Protein AF-A0A1Q3WI66-F1 (afdb_monomer)

Foldseek 3Di:
DVVVVCCVPPVDFADEAADPQEADDPQEEEGGQEYAEHNEYHDHLEYYYANEYHYYCEYAAYNEYAEYNEYEYAQEYEHECEYHYACEYEAANEYEYYNEYEAHNEYEYHNEYDDYHHYHQFYWYDVPTDTPDGHDD

Solvent-accessible surface area (backbone atoms only — not comparable to full-atom values): 6240 Å² total; per-residue (Å²): 105,74,67,56,55,42,28,77,73,67,71,57,79,53,71,58,48,69,35,92,64,30,49,70,33,92,58,34,50,72,39,48,38,22,36,38,27,48,58,15,39,41,30,47,49,21,38,37,30,41,43,21,36,36,32,36,42,22,37,40,27,38,49,20,36,38,27,37,57,16,36,41,29,43,48,18,39,37,32,27,52,19,41,38,26,38,46,22,37,38,26,43,43,19,36,37,51,54,64,31,45,35,27,38,52,15,35,39,33,58,60,12,33,37,85,63,67,40,66,54,30,27,33,30,39,39,82,69,39,39,82,75,45,78,51,83,135

Sequence (137 aa):
MLSEMLIDRFGLDFASLVHPTAYFSPMATLSGGVFIGANSVIAPGVELAEHVFINRGVTIGHDTRIGAYSRVQPGCNLGGLSRIGEGVTIGMAATLLERLQIGNRSVIGAGSVVLHDVPEAVLVAGIPAVIKKQLAD

pLDDT: mean 97.32, std 4.31, range [62.22, 98.88]

Nearest PDB structures (foldseek):
  7txp-assembly1_A  TM=9.347E-01  e=1.455E-09  Acinetobacter baumannii
  4m99-assembly1_B  TM=9.497E-01  e=4.119E-09  Neisseria gonorrhoeae FA 1090
  4m98-assembly1_A  TM=7.918E-01  e=3.692E-09  Neisseria gonorrhoeae FA 1090
  4ea7-assembly1_A  TM=5.828E-01  e=1.816E-10  Caulobacter vibrioides
  4eaa-assembly1_A  TM=5.366E-01  e=5.431E-10  Caulobacter vibrioides

Mean predicted aligned error: 2.69 Å

Structure (mmCIF, N/CA/C/O backbone):
data_AF-A0A1Q3WI66-F1
#
_entry.id   AF-A0A1Q3WI66-F1
#
loop_
_atom_site.group_PDB
_atom_site.id
_atom_site.type_symbol
_atom_site.label_atom_id
_atom_site.label_alt_id
_atom_site.label_comp_id
_atom_site.label_asym_id
_atom_site.label_entity_id
_atom_site.label_seq_id
_atom_site.pdbx_PDB_ins_code
_atom_site.Cartn_x
_atom_site.Cartn_y
_atom_site.Cartn_z
_atom_site.occupancy
_atom_site.B_iso_or_equiv
_atom_site.auth_seq_id
_atom_site.auth_comp_id
_atom_site.auth_asym_id
_atom_site.auth_atom_id
_atom_site.pdbx_PDB_model_num
ATOM 1 N N . MET A 1 1 ? -15.737 -8.414 -13.204 1.00 77.25 1 MET A N 1
ATOM 2 C CA . MET A 1 1 ? -15.488 -6.948 -13.122 1.00 77.25 1 MET A CA 1
ATOM 3 C C . MET A 1 1 ? -15.310 -6.345 -14.516 1.00 77.25 1 MET A C 1
ATOM 5 O O . MET A 1 1 ? -15.133 -7.098 -15.463 1.00 77.25 1 MET A O 1
ATOM 9 N N . LEU A 1 2 ? -15.382 -5.011 -14.686 1.00 86.81 2 LEU A N 1
ATOM 10 C CA . LEU A 1 2 ? -15.207 -4.372 -16.009 1.00 86.81 2 LEU A CA 1
ATOM 11 C C . LEU A 1 2 ? -13.853 -4.732 -16.650 1.00 86.81 2 LEU A C 1
ATOM 13 O O . LEU A 1 2 ? -13.805 -4.952 -17.852 1.00 86.81 2 LEU A O 1
ATOM 17 N N . SER A 1 3 ? -12.782 -4.818 -15.857 1.00 86.75 3 SER A N 1
ATOM 18 C CA . SER A 1 3 ? -11.448 -5.258 -16.293 1.00 86.75 3 SER A CA 1
ATOM 19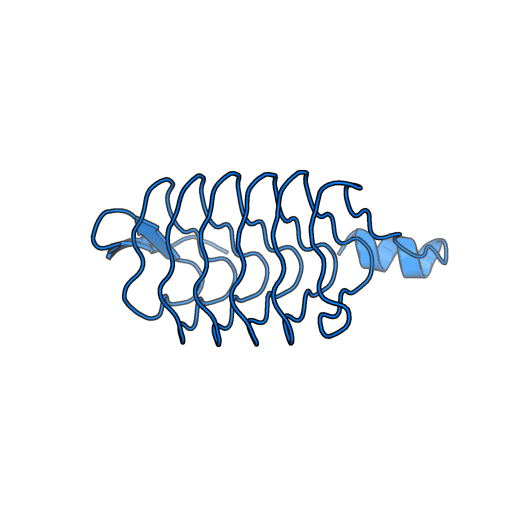 C C . SER A 1 3 ? -11.490 -6.633 -16.966 1.00 86.75 3 SER A C 1
ATOM 21 O O . SER A 1 3 ? -11.126 -6.739 -18.130 1.00 86.75 3 SER A O 1
ATOM 23 N N . GLU A 1 4 ? -12.022 -7.650 -16.287 1.00 87.56 4 GLU A N 1
ATOM 24 C CA . GLU A 1 4 ? -12.195 -9.008 -16.833 1.00 87.56 4 GLU A CA 1
ATOM 25 C C . GLU A 1 4 ? -13.030 -9.005 -18.118 1.00 87.56 4 GLU A C 1
ATOM 27 O O . GLU A 1 4 ? -12.622 -9.572 -19.123 1.00 87.56 4 GLU A O 1
ATOM 32 N N . MET A 1 5 ? -14.157 -8.279 -18.134 1.00 90.81 5 MET A N 1
ATOM 33 C CA . MET A 1 5 ? -14.994 -8.170 -19.336 1.00 90.81 5 MET A CA 1
ATOM 34 C C . MET A 1 5 ? -14.237 -7.569 -20.526 1.00 90.81 5 MET A C 1
ATOM 36 O O . MET A 1 5 ? -14.509 -7.922 -21.672 1.00 90.81 5 MET A O 1
ATOM 40 N N . LEU A 1 6 ? -13.326 -6.626 -20.274 1.00 91.44 6 LEU A N 1
ATOM 41 C CA . LEU A 1 6 ? -12.501 -6.016 -21.311 1.00 91.44 6 LEU A CA 1
ATOM 42 C C . LEU A 1 6 ? -11.417 -6.981 -21.811 1.00 91.44 6 LEU A C 1
ATOM 44 O O . LEU A 1 6 ? -11.187 -7.034 -23.018 1.00 91.44 6 LEU A O 1
ATOM 48 N N . ILE A 1 7 ? -10.802 -7.763 -20.920 1.00 91.25 7 ILE A N 1
ATOM 49 C CA . ILE A 1 7 ? -9.846 -8.824 -21.276 1.00 91.25 7 ILE A CA 1
ATOM 50 C C . ILE A 1 7 ? -10.551 -9.880 -22.132 1.00 91.25 7 ILE A C 1
ATOM 52 O O . ILE A 1 7 ? -10.130 -10.135 -23.255 1.00 91.25 7 ILE A O 1
ATOM 56 N N . ASP A 1 8 ? -11.672 -10.425 -21.663 1.00 93.19 8 ASP A N 1
ATOM 57 C CA . ASP A 1 8 ? -12.390 -11.505 -22.347 1.00 93.19 8 ASP A CA 1
ATOM 58 C C . ASP A 1 8 ? -12.916 -11.075 -23.719 1.00 93.19 8 ASP A C 1
ATOM 60 O O . ASP A 1 8 ? -12.893 -11.838 -24.685 1.00 93.19 8 ASP A O 1
ATOM 64 N N . ARG A 1 9 ? -13.411 -9.835 -23.820 1.00 95.81 9 ARG A N 1
ATOM 65 C CA . ARG A 1 9 ? -14.047 -9.344 -25.045 1.00 95.81 9 ARG A CA 1
ATOM 66 C C . ARG A 1 9 ? -13.060 -8.808 -26.072 1.00 95.81 9 ARG A C 1
ATOM 68 O O . ARG A 1 9 ? -13.339 -8.891 -27.267 1.00 95.81 9 ARG A O 1
ATOM 75 N N . PHE A 1 10 ? -11.967 -8.198 -25.624 1.00 95.62 10 PHE A N 1
ATOM 76 C CA . PHE A 1 10 ? -11.057 -7.455 -26.496 1.00 95.62 10 PHE A CA 1
ATOM 77 C C . PHE A 1 10 ? -9.604 -7.945 -26.431 1.00 95.62 10 PHE A C 1
ATOM 79 O O . PHE A 1 10 ? -8.780 -7.428 -27.180 1.00 95.62 10 PHE A O 1
ATOM 86 N N . GLY A 1 11 ? -9.280 -8.923 -25.580 1.00 92.31 11 GLY A N 1
ATOM 87 C CA . GLY A 1 11 ? -7.922 -9.449 -25.415 1.00 92.31 11 GLY A CA 1
ATOM 88 C C . GLY A 1 11 ? -6.934 -8.398 -24.910 1.00 92.31 11 GLY A C 1
ATOM 89 O O . GLY A 1 11 ? -5.793 -8.375 -25.359 1.00 92.31 11 GLY A O 1
ATOM 90 N N . LEU A 1 12 ? -7.392 -7.465 -24.067 1.00 90.75 12 LEU A N 1
ATOM 91 C CA . LEU A 1 12 ? -6.552 -6.372 -23.577 1.00 90.75 12 LEU A CA 1
ATOM 92 C C . LEU A 1 12 ? -5.619 -6.834 -22.461 1.00 90.75 12 LEU A C 1
ATOM 94 O O . LEU A 1 12 ? -6.052 -7.515 -21.540 1.00 90.75 12 LEU A O 1
ATOM 98 N N . ASP A 1 13 ? -4.393 -6.318 -22.483 1.00 90.38 13 ASP A N 1
ATOM 99 C CA . ASP A 1 13 ? -3.472 -6.354 -21.350 1.00 90.38 13 ASP A CA 1
ATOM 100 C C . ASP A 1 13 ? -3.381 -4.964 -20.711 1.00 90.38 13 ASP A C 1
ATOM 102 O O . ASP A 1 13 ? -3.176 -3.951 -21.389 1.00 90.38 13 ASP A O 1
ATOM 106 N N . PHE A 1 14 ? -3.510 -4.892 -19.386 1.00 94.38 14 PHE A N 1
ATOM 1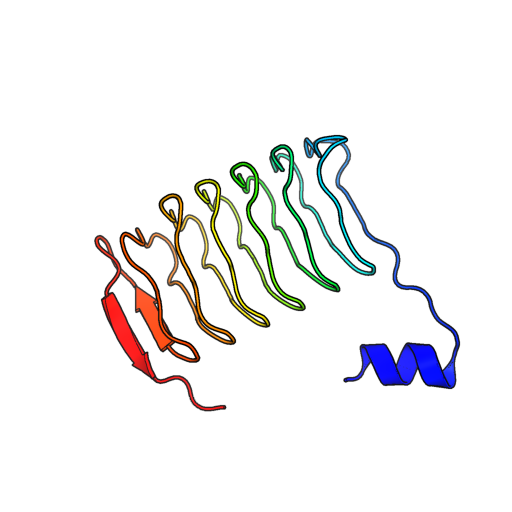07 C CA . PHE A 1 14 ? -3.383 -3.629 -18.663 1.00 94.38 14 PHE A CA 1
ATOM 108 C C . PHE A 1 14 ? -1.922 -3.339 -18.321 1.00 94.38 14 PHE A C 1
ATOM 110 O O . PHE A 1 14 ? -1.331 -3.972 -17.444 1.00 94.38 14 PHE A O 1
ATOM 117 N N . ALA A 1 15 ? -1.352 -2.330 -18.978 1.00 96.31 15 ALA A N 1
ATOM 118 C CA . ALA A 1 15 ? -0.014 -1.849 -18.664 1.00 96.31 15 ALA A CA 1
ATOM 119 C C . ALA A 1 15 ? 0.057 -1.266 -17.244 1.00 96.31 15 ALA A C 1
ATOM 121 O O . ALA A 1 15 ? -0.859 -0.578 -16.787 1.00 96.31 15 ALA A O 1
ATOM 122 N N . SER A 1 16 ? 1.185 -1.500 -16.581 1.00 97.69 16 SER A N 1
ATOM 123 C CA . SER A 1 16 ? 1.501 -0.885 -15.295 1.00 97.69 16 SER A CA 1
ATOM 124 C C . SER A 1 16 ? 2.379 0.344 -15.497 1.00 97.69 16 SER A C 1
ATOM 126 O O . SER A 1 16 ? 3.279 0.358 -16.337 1.00 97.69 16 SER A O 1
ATOM 128 N N . LEU A 1 17 ? 2.098 1.397 -14.735 1.00 98.31 17 LEU A N 1
ATOM 129 C CA . LEU A 1 17 ? 2.729 2.704 -14.872 1.00 98.31 17 LEU A CA 1
ATOM 130 C C . LEU A 1 17 ? 3.512 3.026 -13.605 1.00 98.31 17 LEU A C 1
ATOM 132 O O . LEU A 1 17 ? 2.931 3.197 -12.535 1.00 98.31 17 LEU A O 1
ATOM 136 N N . VAL A 1 18 ? 4.829 3.152 -13.737 1.00 98.56 18 VAL A N 1
ATOM 137 C CA . VAL A 1 18 ? 5.728 3.513 -12.639 1.00 98.56 18 VAL A CA 1
ATOM 138 C C . VAL A 1 18 ? 6.361 4.855 -12.959 1.00 98.56 18 VAL A C 1
ATOM 140 O O . VAL A 1 18 ? 7.010 5.017 -13.991 1.00 98.56 18 VAL A O 1
ATOM 143 N N . HIS A 1 19 ? 6.150 5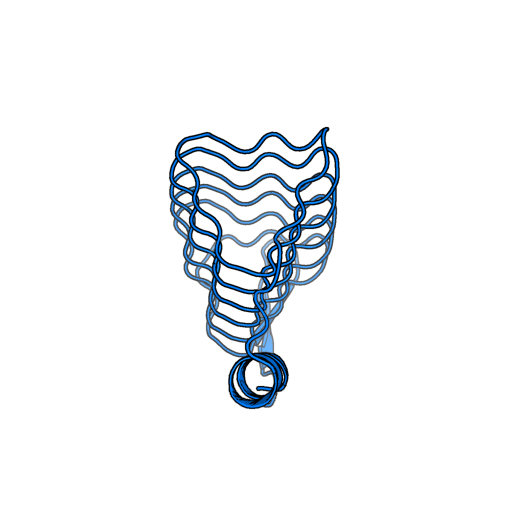.841 -12.090 1.00 98.81 19 HIS A N 1
ATOM 144 C CA . HIS A 1 19 ? 6.756 7.152 -12.272 1.00 98.81 19 HIS A CA 1
ATOM 145 C C . HIS A 1 19 ? 8.295 7.049 -12.222 1.00 98.81 19 HIS A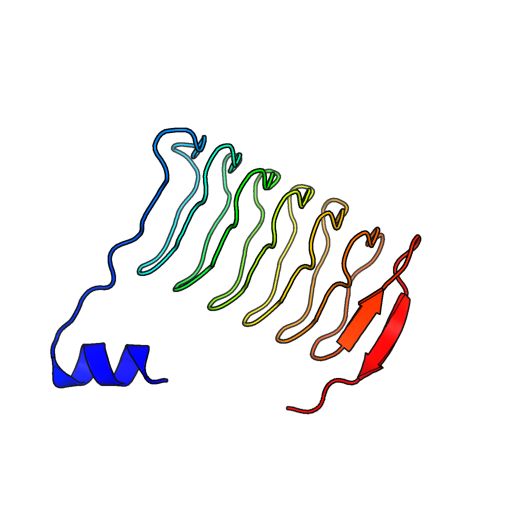 C 1
ATOM 147 O O . HIS A 1 19 ? 8.808 6.375 -11.331 1.00 98.81 19 HIS A O 1
ATOM 153 N N . PRO A 1 20 ? 9.056 7.769 -13.074 1.00 98.44 20 PRO A N 1
ATOM 154 C CA . PRO A 1 20 ? 10.522 7.659 -13.121 1.00 98.44 20 PRO A CA 1
ATOM 155 C C . PRO A 1 20 ? 11.258 7.990 -11.815 1.00 98.44 20 PRO A C 1
ATOM 157 O O . PRO A 1 20 ? 12.401 7.591 -11.631 1.00 98.44 20 PRO A O 1
ATOM 160 N N . THR A 1 21 ? 10.622 8.745 -10.917 1.00 98.75 21 THR A N 1
ATOM 161 C CA . THR A 1 21 ? 11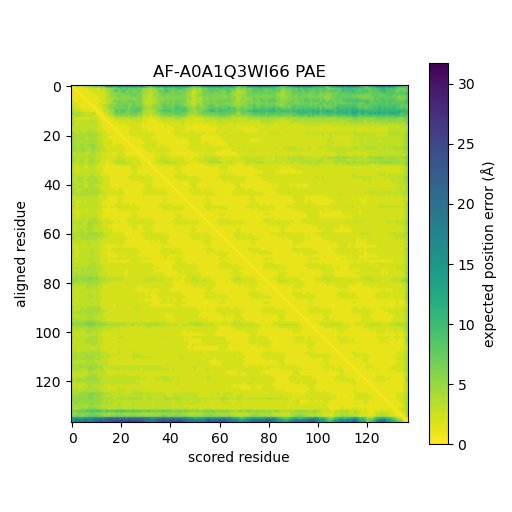.189 9.086 -9.599 1.00 98.75 21 THR A CA 1
ATOM 162 C C . THR A 1 21 ? 10.775 8.127 -8.484 1.00 98.75 21 THR A C 1
ATOM 164 O O . THR A 1 21 ? 11.207 8.302 -7.347 1.00 98.75 21 THR A O 1
ATOM 167 N N . ALA A 1 22 ? 9.903 7.156 -8.762 1.00 98.69 22 ALA A N 1
ATOM 168 C CA . ALA A 1 22 ? 9.590 6.114 -7.799 1.00 98.69 22 ALA A CA 1
ATOM 169 C C . ALA A 1 22 ? 10.762 5.130 -7.726 1.00 98.69 22 ALA A C 1
ATOM 171 O O . ALA A 1 22 ? 11.270 4.676 -8.751 1.00 98.69 22 ALA A O 1
ATOM 172 N N . TYR A 1 23 ? 11.170 4.770 -6.514 1.00 98.69 23 TYR A N 1
ATOM 173 C CA . TYR A 1 23 ? 12.057 3.634 -6.324 1.00 98.69 23 TYR A CA 1
ATOM 174 C C . TYR A 1 23 ? 11.214 2.362 -6.265 1.00 98.69 23 TYR A C 1
ATOM 176 O O . TYR A 1 23 ? 10.405 2.186 -5.352 1.00 98.69 23 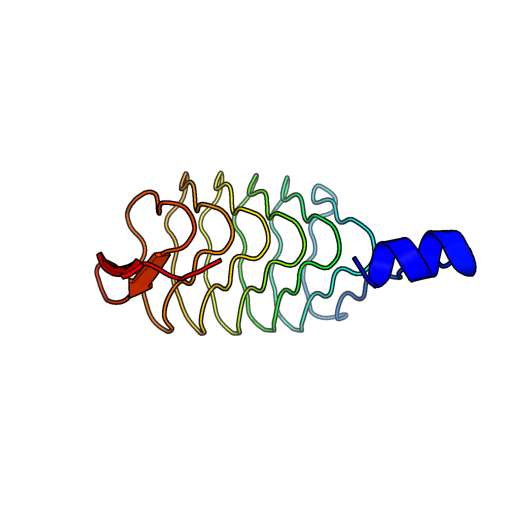TYR A O 1
ATOM 184 N N . PHE A 1 24 ? 11.423 1.470 -7.228 1.00 98.44 24 PHE A N 1
ATOM 185 C CA . PHE A 1 24 ? 10.827 0.141 -7.249 1.00 98.44 24 PHE A CA 1
ATOM 186 C C . PHE A 1 24 ? 11.937 -0.899 -7.122 1.00 98.44 24 PHE A C 1
ATOM 188 O O . PHE A 1 24 ? 12.813 -0.983 -7.985 1.00 98.44 24 PHE A O 1
ATOM 195 N N . SER A 1 25 ? 11.939 -1.657 -6.024 1.00 98.56 25 SER A N 1
ATOM 196 C CA . SER A 1 25 ? 12.949 -2.690 -5.810 1.00 98.56 25 SER A CA 1
ATOM 197 C C . SER A 1 25 ? 12.906 -3.755 -6.920 1.00 98.56 25 SER A C 1
ATOM 199 O O . SER A 1 25 ? 11.822 -4.235 -7.242 1.00 98.56 25 SER A O 1
ATOM 201 N N . PRO A 1 26 ? 14.060 -4.230 -7.431 1.00 98.19 26 PRO A N 1
ATOM 202 C CA . PRO A 1 26 ? 14.111 -5.366 -8.360 1.00 98.19 26 PRO A CA 1
ATOM 203 C C . PRO A 1 26 ? 13.565 -6.683 -7.787 1.00 98.19 26 PRO A C 1
ATOM 205 O O . PRO A 1 26 ? 13.331 -7.625 -8.536 1.00 98.19 26 PRO A O 1
ATOM 208 N N . MET A 1 27 ? 13.405 -6.768 -6.462 1.00 98.56 27 MET A N 1
ATOM 209 C CA . MET A 1 27 ? 12.828 -7.924 -5.767 1.00 98.56 27 MET A CA 1
ATOM 210 C C . MET A 1 27 ? 11.327 -7.763 -5.493 1.00 98.56 27 MET A C 1
ATOM 212 O O . MET A 1 27 ? 10.727 -8.652 -4.896 1.00 98.56 27 MET A O 1
ATOM 216 N N . ALA A 1 28 ? 10.734 -6.620 -5.843 1.00 98.56 28 ALA A N 1
ATOM 217 C CA . ALA A 1 28 ? 9.296 -6.421 -5.767 1.00 98.56 28 ALA A CA 1
ATOM 218 C C . ALA A 1 28 ? 8.629 -6.904 -7.061 1.00 98.56 28 ALA A C 1
ATOM 220 O O . ALA A 1 28 ? 9.231 -6.905 -8.135 1.00 98.56 28 ALA A O 1
ATOM 221 N N . THR A 1 29 ? 7.364 -7.299 -6.960 1.00 98.62 29 THR A N 1
ATOM 222 C CA . THR A 1 29 ? 6.557 -7.755 -8.094 1.00 98.62 29 THR A CA 1
ATOM 223 C C . THR A 1 29 ? 5.286 -6.925 -8.207 1.00 98.62 29 THR A C 1
ATOM 225 O O . THR A 1 29 ? 4.752 -6.425 -7.214 1.00 98.62 29 THR A O 1
ATOM 228 N N . LEU A 1 30 ? 4.810 -6.750 -9.437 1.00 97.75 30 LEU A N 1
ATOM 229 C CA . LEU A 1 30 ? 3.555 -6.070 -9.721 1.00 97.75 30 LEU A CA 1
ATOM 230 C C . LEU A 1 30 ? 2.794 -6.817 -10.812 1.00 97.75 30 LEU A C 1
ATOM 232 O O . LEU A 1 30 ? 3.395 -7.359 -11.740 1.00 97.75 30 LEU A O 1
ATOM 236 N N . SER A 1 31 ? 1.474 -6.839 -10.677 1.00 97.12 31 SER A N 1
ATOM 237 C CA . SER A 1 31 ? 0.553 -7.380 -11.678 1.00 97.12 31 SER A CA 1
ATOM 238 C C . SER A 1 31 ? 0.151 -6.299 -12.692 1.00 97.12 31 SER A C 1
ATOM 240 O O . SER A 1 31 ? 0.638 -5.165 -12.636 1.00 97.12 31 SER A O 1
ATOM 242 N N . GLY A 1 32 ? -0.736 -6.638 -13.632 1.00 96.00 32 GLY A N 1
ATOM 243 C CA . GLY A 1 32 ? -1.250 -5.699 -14.632 1.00 96.00 32 GLY A CA 1
ATOM 244 C C . GLY A 1 32 ? -2.051 -4.537 -14.032 1.00 96.00 32 GLY A C 1
ATOM 245 O O . GLY A 1 32 ? -2.710 -4.663 -12.997 1.00 96.00 32 GLY A O 1
ATOM 246 N N . GLY A 1 33 ? -1.990 -3.381 -14.691 1.00 96.94 33 GLY A N 1
ATOM 247 C CA . GLY A 1 33 ? -2.778 -2.197 -14.345 1.00 96.94 33 GLY A CA 1
ATOM 248 C C . GLY A 1 33 ? -2.376 -1.487 -13.050 1.00 96.94 33 GLY A C 1
ATOM 249 O O . GLY A 1 33 ? -3.141 -0.653 -12.564 1.00 96.94 33 GLY A O 1
ATOM 250 N N . VAL A 1 34 ? -1.208 -1.797 -12.482 1.00 98.62 34 VAL A N 1
ATOM 251 C CA . VAL A 1 34 ? -0.693 -1.142 -11.272 1.00 98.62 34 VAL A CA 1
ATOM 252 C C . VAL A 1 34 ? -0.198 0.263 -11.603 1.00 98.62 34 VAL A C 1
ATOM 254 O O . VAL A 1 34 ? 0.501 0.476 -12.593 1.00 98.62 34 VAL A O 1
ATOM 257 N N . PHE A 1 35 ? -0.513 1.230 -10.744 1.00 98.75 35 PHE A N 1
ATOM 258 C CA . PHE A 1 35 ? 0.012 2.591 -10.833 1.00 98.75 35 PHE A CA 1
ATOM 259 C C . PHE A 1 35 ? 0.895 2.905 -9.625 1.00 98.75 35 PHE A C 1
ATOM 261 O O . PHE A 1 35 ? 0.473 2.712 -8.486 1.00 98.75 35 PHE A O 1
ATOM 268 N N . ILE A 1 36 ? 2.092 3.442 -9.867 1.00 98.81 36 ILE A N 1
ATOM 269 C CA . ILE A 1 36 ? 3.029 3.891 -8.834 1.00 98.81 36 ILE A CA 1
ATOM 270 C C . ILE A 1 36 ? 3.403 5.352 -9.086 1.00 98.81 36 ILE A C 1
ATOM 272 O O . ILE A 1 36 ? 4.074 5.694 -10.061 1.00 98.81 36 ILE A O 1
ATOM 276 N N . GLY A 1 37 ? 2.952 6.221 -8.182 1.00 98.75 37 GLY A N 1
ATOM 277 C CA . GLY A 1 37 ? 3.160 7.661 -8.240 1.00 98.75 37 GLY A CA 1
ATOM 278 C C . GLY A 1 37 ? 4.585 8.107 -7.908 1.00 98.75 37 GLY A C 1
ATOM 279 O O . GLY A 1 37 ? 5.416 7.353 -7.409 1.00 98.75 37 GLY A O 1
ATOM 280 N N . ALA A 1 38 ? 4.853 9.385 -8.176 1.00 98.75 38 ALA A N 1
ATOM 281 C CA . ALA A 1 38 ? 6.160 10.002 -7.973 1.00 98.75 38 ALA A CA 1
ATOM 282 C C . ALA A 1 38 ? 6.667 9.894 -6.528 1.00 98.75 38 ALA A C 1
ATOM 284 O O . ALA A 1 38 ? 5.902 10.070 -5.579 1.00 98.75 38 ALA A O 1
ATOM 285 N N . ASN A 1 39 ? 7.980 9.705 -6.378 1.00 98.75 39 ASN A N 1
ATOM 286 C CA . ASN A 1 39 ? 8.702 9.712 -5.099 1.00 98.75 39 ASN A CA 1
ATOM 287 C C . ASN A 1 39 ? 8.233 8.643 -4.099 1.00 98.75 39 ASN A C 1
ATOM 289 O O . ASN A 1 39 ? 8.457 8.782 -2.899 1.00 98.75 39 ASN A O 1
ATOM 293 N N . SER A 1 40 ? 7.555 7.603 -4.579 1.00 98.81 40 SER A N 1
ATOM 294 C CA . SER A 1 40 ? 7.188 6.454 -3.758 1.00 98.81 40 SER A CA 1
ATOM 295 C C . SER A 1 40 ? 8.349 5.464 -3.670 1.00 98.81 40 SER A C 1
ATOM 297 O O . SER A 1 40 ? 9.165 5.374 -4.588 1.00 98.81 40 SER A O 1
ATOM 299 N N . VAL A 1 41 ? 8.431 4.729 -2.565 1.00 98.88 41 VAL A N 1
ATOM 300 C CA . VAL A 1 41 ? 9.470 3.725 -2.306 1.00 98.88 41 VAL A CA 1
ATOM 301 C C . VAL A 1 41 ? 8.800 2.385 -2.059 1.00 98.88 41 VAL A C 1
ATOM 303 O O . VAL A 1 41 ? 8.068 2.219 -1.082 1.00 98.88 41 VAL A O 1
ATOM 306 N N . ILE A 1 42 ? 9.071 1.432 -2.943 1.00 98.81 42 ILE A N 1
ATOM 307 C CA . ILE A 1 42 ? 8.583 0.059 -2.859 1.00 98.81 42 ILE A CA 1
ATOM 308 C C . ILE A 1 42 ? 9.762 -0.840 -2.492 1.00 98.81 42 ILE A C 1
ATOM 310 O O . ILE A 1 42 ? 10.686 -1.027 -3.290 1.00 98.81 42 ILE A O 1
ATOM 314 N N . ALA A 1 43 ? 9.758 -1.340 -1.257 1.00 98.75 43 ALA A N 1
ATOM 315 C CA . ALA A 1 43 ? 10.845 -2.141 -0.709 1.00 98.75 43 ALA A CA 1
ATOM 316 C C . ALA A 1 43 ? 10.925 -3.558 -1.328 1.00 98.75 43 ALA A C 1
ATOM 318 O O . ALA A 1 43 ? 9.988 -4.003 -1.995 1.00 98.75 43 ALA A O 1
ATOM 319 N N . PRO A 1 44 ? 12.042 -4.285 -1.120 1.00 98.81 44 PRO A N 1
ATOM 320 C CA . PRO A 1 44 ? 12.198 -5.669 -1.572 1.00 98.81 44 PRO A CA 1
ATOM 321 C C . PRO A 1 44 ? 11.083 -6.605 -1.090 1.00 98.81 44 PRO A C 1
ATOM 323 O O . PRO A 1 44 ? 10.587 -6.459 0.026 1.00 98.81 44 PRO A O 1
ATOM 326 N N . GLY A 1 45 ? 10.705 -7.579 -1.920 1.00 98.56 45 GLY A N 1
ATOM 327 C CA . GLY A 1 45 ? 9.712 -8.599 -1.567 1.00 98.56 45 GLY A CA 1
ATOM 328 C C . GLY A 1 45 ? 8.261 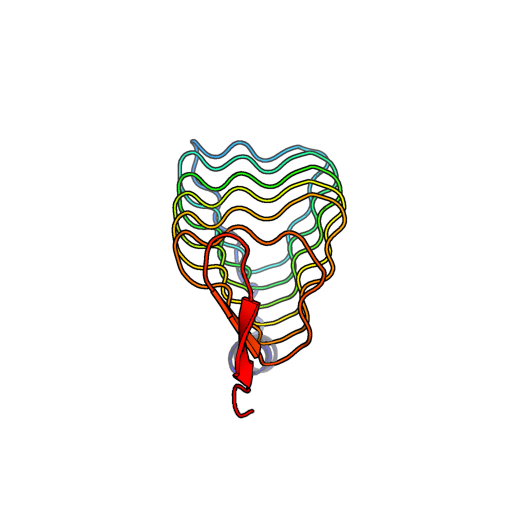-8.108 -1.551 1.00 98.56 45 GLY A C 1
ATOM 329 O O . GLY A 1 45 ? 7.365 -8.895 -1.268 1.00 98.56 45 GLY A O 1
ATOM 330 N N . VAL A 1 46 ? 8.001 -6.829 -1.854 1.00 98.88 46 VAL A N 1
ATOM 331 C CA . VAL A 1 46 ? 6.627 -6.325 -1.970 1.00 98.88 46 VAL A CA 1
ATOM 332 C C . VAL A 1 46 ? 5.925 -6.968 -3.167 1.00 98.88 46 VAL A C 1
ATOM 334 O O . VAL A 1 46 ? 6.476 -7.021 -4.266 1.00 98.88 46 VAL A O 1
ATOM 337 N N . GLU A 1 47 ? 4.688 -7.412 -2.961 1.00 98.88 47 GLU A N 1
ATOM 338 C CA . GLU A 1 47 ? 3.830 -7.990 -3.999 1.00 98.88 47 GLU A CA 1
ATOM 339 C C . GLU A 1 47 ? 2.598 -7.093 -4.196 1.00 98.88 47 GLU A C 1
ATOM 341 O O . GLU A 1 47 ? 1.801 -6.902 -3.271 1.00 98.88 47 GLU A O 1
ATOM 346 N N . LEU A 1 48 ? 2.439 -6.531 -5.398 1.00 98.81 48 LEU A N 1
ATOM 347 C CA . LEU A 1 48 ? 1.287 -5.705 -5.772 1.00 98.81 48 LEU A CA 1
ATOM 348 C C . LEU A 1 48 ? 0.371 -6.478 -6.729 1.00 98.81 48 LEU A C 1
ATOM 350 O O . LEU A 1 48 ? 0.765 -6.827 -7.847 1.00 98.81 48 LEU A O 1
ATOM 354 N N . ALA A 1 49 ? -0.862 -6.727 -6.295 1.00 98.62 49 ALA A N 1
ATOM 355 C CA . ALA A 1 49 ? -1.888 -7.342 -7.126 1.00 98.62 49 ALA A CA 1
ATOM 356 C C . ALA A 1 49 ? -2.395 -6.385 -8.220 1.00 98.62 49 ALA A C 1
ATOM 358 O O . ALA A 1 49 ? -1.974 -5.231 -8.328 1.00 98.62 49 ALA A O 1
ATOM 359 N N . GLU A 1 50 ? -3.292 -6.885 -9.065 1.00 97.25 50 GLU A N 1
ATOM 360 C CA . GLU A 1 50 ? -3.840 -6.136 -10.193 1.00 97.25 50 GLU A CA 1
ATOM 361 C C . GLU A 1 50 ? -4.527 -4.839 -9.754 1.00 97.25 50 GLU A C 1
ATOM 363 O O . GLU A 1 50 ? -5.176 -4.756 -8.707 1.00 97.25 50 GLU A O 1
ATOM 368 N N . HIS A 1 51 ? -4.366 -3.799 -10.570 1.00 97.56 51 HIS A N 1
ATOM 369 C CA . HIS A 1 51 ? -5.048 -2.518 -10.378 1.00 97.56 51 HIS A CA 1
ATOM 370 C C . HIS A 1 51 ? -4.810 -1.834 -9.019 1.00 97.56 51 HIS A C 1
ATOM 372 O O . HIS A 1 51 ? -5.573 -0.947 -8.624 1.00 97.56 51 HIS A O 1
ATOM 378 N N . VAL A 1 52 ? -3.733 -2.194 -8.314 1.00 98.81 52 VAL A N 1
ATOM 379 C CA . VAL A 1 52 ? -3.296 -1.467 -7.122 1.00 98.81 52 VAL A CA 1
ATOM 380 C C . VAL A 1 52 ? -2.854 -0.058 -7.510 1.00 98.81 52 VAL A C 1
ATOM 382 O O . VAL A 1 52 ? -2.075 0.150 -8.443 1.00 98.81 52 VAL A O 1
ATOM 385 N N . PHE A 1 53 ? -3.339 0.928 -6.759 1.00 98.81 53 PHE A N 1
ATOM 386 C CA . PHE A 1 53 ? -3.023 2.334 -6.968 1.00 98.81 53 PHE A CA 1
ATOM 387 C C . PHE A 1 53 ? -2.177 2.870 -5.814 1.00 98.81 53 PHE A C 1
ATOM 389 O O . PHE A 1 53 ? -2.693 3.182 -4.738 1.00 98.81 53 PHE A O 1
ATOM 396 N N . ILE A 1 54 ? -0.878 3.028 -6.050 1.00 98.81 54 ILE A N 1
ATOM 397 C CA . ILE A 1 54 ? 0.058 3.651 -5.118 1.00 98.81 54 ILE A CA 1
ATOM 398 C C . ILE A 1 54 ? 0.230 5.117 -5.510 1.00 98.81 54 ILE A C 1
ATOM 400 O O . ILE A 1 54 ? 0.787 5.440 -6.558 1.00 98.81 54 ILE A O 1
ATOM 404 N N . ASN A 1 55 ? -0.263 6.033 -4.681 1.00 98.69 55 ASN A N 1
ATOM 405 C CA . ASN A 1 55 ? -0.127 7.462 -4.942 1.00 98.69 55 ASN A CA 1
ATOM 406 C C . ASN A 1 55 ? 1.303 7.953 -4.638 1.00 98.69 55 ASN A C 1
ATOM 408 O O . ASN A 1 55 ? 2.180 7.185 -4.253 1.00 98.69 55 ASN A O 1
ATOM 412 N N . ARG A 1 56 ? 1.548 9.247 -4.848 1.00 98.62 56 ARG A N 1
ATOM 413 C CA . ARG A 1 56 ? 2.858 9.887 -4.664 1.00 98.62 56 ARG A CA 1
ATOM 414 C C . ARG A 1 56 ? 3.331 9.892 -3.207 1.00 98.62 56 ARG A C 1
ATOM 416 O O . ARG A 1 56 ? 2.530 10.104 -2.293 1.00 98.62 56 ARG A O 1
ATOM 423 N N . GLY A 1 57 ? 4.641 9.766 -3.013 1.00 98.69 57 GLY A N 1
ATOM 424 C CA . GLY A 1 57 ? 5.292 9.854 -1.705 1.00 98.69 57 GLY A CA 1
ATOM 425 C C . GLY A 1 57 ? 4.878 8.751 -0.731 1.00 98.69 57 GLY A C 1
ATOM 426 O O . GLY A 1 57 ? 4.893 8.982 0.472 1.00 98.69 57 GLY A O 1
ATOM 427 N N . VAL A 1 58 ? 4.441 7.596 -1.236 1.00 98.88 58 VAL A N 1
ATOM 428 C CA . VAL A 1 58 ? 4.087 6.436 -0.410 1.00 98.88 58 VAL A CA 1
ATOM 429 C C . VAL A 1 58 ? 5.328 5.588 -0.165 1.00 98.88 58 VAL A C 1
ATOM 431 O O . VAL A 1 58 ? 6.065 5.290 -1.103 1.00 98.88 58 VAL A O 1
ATOM 434 N N . THR A 1 59 ? 5.532 5.139 1.068 1.00 98.88 59 THR A N 1
ATOM 435 C CA . THR A 1 59 ? 6.573 4.167 1.419 1.00 98.88 59 THR A CA 1
ATOM 436 C C . THR A 1 59 ? 5.935 2.847 1.837 1.00 98.88 59 THR A C 1
ATOM 438 O O . THR A 1 59 ? 5.022 2.825 2.662 1.00 98.88 59 THR A O 1
ATOM 441 N N . ILE A 1 60 ? 6.400 1.742 1.252 1.00 98.81 60 ILE A N 1
ATOM 442 C CA . ILE A 1 60 ? 5.921 0.387 1.549 1.00 98.81 60 ILE A CA 1
ATOM 443 C C . ILE A 1 60 ? 7.105 -0.455 2.002 1.00 98.81 60 ILE A C 1
ATOM 445 O O . ILE A 1 60 ? 8.059 -0.630 1.245 1.00 98.81 60 ILE A O 1
ATOM 449 N N . GLY A 1 61 ? 7.041 -0.949 3.238 1.00 98.69 61 GLY A N 1
ATOM 450 C CA . GLY A 1 61 ? 8.054 -1.810 3.834 1.00 98.69 61 GLY A CA 1
ATOM 451 C C . GLY A 1 61 ? 8.143 -3.183 3.166 1.00 98.69 61 GLY A C 1
ATOM 452 O O . GLY A 1 61 ? 7.239 -3.607 2.449 1.00 98.69 61 GLY A O 1
ATOM 453 N N . HIS A 1 62 ? 9.267 -3.859 3.401 1.00 98.69 62 HIS A N 1
ATOM 454 C CA . HIS A 1 62 ? 9.624 -5.120 2.749 1.00 98.69 62 HIS A CA 1
ATOM 455 C C . HIS A 1 62 ? 8.591 -6.228 2.990 1.00 98.69 62 HIS A C 1
ATOM 457 O O . HIS A 1 62 ? 7.915 -6.224 4.014 1.00 98.69 62 HIS A O 1
ATOM 463 N N . ASP A 1 63 ? 8.486 -7.182 2.064 1.00 98.75 63 ASP A N 1
ATOM 464 C CA . ASP A 1 63 ? 7.623 -8.374 2.184 1.00 98.75 63 ASP A CA 1
ATOM 465 C C . ASP A 1 63 ? 6.125 -8.081 2.437 1.00 98.75 63 ASP A C 1
ATOM 467 O O . ASP A 1 63 ? 5.383 -8.930 2.940 1.00 98.75 63 ASP A O 1
ATOM 471 N N . THR A 1 64 ? 5.662 -6.872 2.110 1.00 98.81 64 THR A N 1
ATOM 472 C CA . THR A 1 64 ? 4.249 -6.490 2.215 1.00 98.81 64 THR A CA 1
ATOM 473 C C . THR A 1 64 ? 3.486 -6.899 0.958 1.00 98.81 64 THR A C 1
ATOM 475 O O . THR A 1 64 ? 3.940 -6.681 -0.164 1.00 98.81 64 THR A O 1
ATOM 478 N N . ARG A 1 65 ? 2.287 -7.452 1.135 1.00 98.88 65 ARG A N 1
ATOM 479 C CA . ARG A 1 65 ? 1.393 -7.845 0.037 1.00 98.88 65 ARG A CA 1
ATOM 480 C C . ARG A 1 65 ? 0.180 -6.935 -0.005 1.00 98.88 65 ARG A C 1
ATOM 482 O O . ARG A 1 65 ? -0.442 -6.719 1.034 1.00 98.88 65 ARG A O 1
ATOM 489 N N . ILE A 1 66 ? -0.168 -6.433 -1.186 1.00 98.88 66 ILE A N 1
ATOM 490 C CA . ILE A 1 66 ? -1.332 -5.562 -1.382 1.00 98.88 66 ILE A CA 1
ATOM 491 C C . ILE A 1 66 ? -2.279 -6.187 -2.400 1.00 98.88 66 ILE A C 1
ATOM 493 O O . ILE A 1 66 ? -1.908 -6.386 -3.555 1.00 98.88 66 ILE A O 1
ATOM 497 N N . GLY A 1 67 ? -3.494 -6.494 -1.942 1.00 98.81 67 GLY A N 1
ATOM 498 C CA . GLY A 1 67 ? -4.562 -7.107 -2.721 1.00 98.81 67 GLY A CA 1
ATOM 499 C C . GLY A 1 67 ? -5.123 -6.194 -3.806 1.00 98.81 67 GLY A C 1
ATOM 500 O O . GLY A 1 67 ? -4.896 -4.982 -3.809 1.00 98.81 67 GLY A O 1
ATOM 501 N N . ALA A 1 68 ? -5.846 -6.803 -4.745 1.00 98.44 68 ALA A N 1
ATOM 502 C CA . ALA A 1 68 ? -6.285 -6.150 -5.969 1.00 98.44 68 ALA A CA 1
ATOM 503 C C . ALA A 1 68 ? -7.167 -4.924 -5.689 1.00 98.44 68 ALA A C 1
ATOM 505 O O . ALA A 1 68 ? -7.837 -4.842 -4.658 1.00 98.44 68 ALA A O 1
ATOM 506 N N . TYR A 1 69 ? -7.153 -3.946 -6.595 1.00 98.00 69 TYR A N 1
ATOM 507 C CA . TYR A 1 69 ? -7.998 -2.739 -6.530 1.00 98.00 69 TYR A CA 1
ATOM 508 C C . TYR A 1 69 ? -7.798 -1.845 -5.289 1.00 98.00 69 TYR A C 1
ATOM 510 O O . TYR A 1 69 ? -8.518 -0.857 -5.104 1.00 98.00 69 TYR A O 1
ATOM 518 N N . SER A 1 70 ? -6.808 -2.145 -4.447 1.00 98.88 70 SER A N 1
ATOM 519 C CA . SER A 1 70 ? -6.486 -1.354 -3.264 1.00 98.88 70 SER A CA 1
ATOM 520 C C . SER A 1 70 ? -5.800 -0.039 -3.625 1.00 98.88 70 SER A C 1
ATOM 522 O O . SER A 1 70 ? -5.063 0.075 -4.608 1.00 98.88 70 SER A O 1
ATOM 524 N N . ARG A 1 71 ? -6.041 0.990 -2.811 1.00 98.81 71 ARG A N 1
ATOM 525 C CA . ARG A 1 71 ? -5.561 2.357 -3.038 1.00 98.81 71 ARG A CA 1
ATOM 526 C C . ARG A 1 71 ? -4.795 2.847 -1.821 1.00 98.81 71 ARG A C 1
ATOM 528 O O . ARG A 1 71 ? -5.367 2.990 -0.742 1.00 98.81 71 ARG A O 1
ATOM 535 N N . VAL A 1 72 ? -3.528 3.193 -2.017 1.00 98.88 72 VAL A N 1
ATOM 536 C CA . VAL A 1 72 ? -2.683 3.810 -0.993 1.00 98.88 72 VAL A CA 1
ATOM 537 C C . VAL A 1 72 ? -2.515 5.285 -1.332 1.00 98.88 72 VAL A C 1
ATOM 539 O O . VAL A 1 72 ? -1.903 5.639 -2.339 1.00 98.88 72 VAL A O 1
ATOM 542 N N . GLN A 1 73 ? -3.138 6.157 -0.539 1.00 98.81 73 GLN A N 1
ATOM 543 C CA . GLN A 1 73 ? -3.221 7.591 -0.821 1.00 98.81 73 GLN A CA 1
ATOM 544 C C . GLN A 1 73 ? -1.902 8.327 -0.512 1.00 98.81 73 GLN A C 1
ATOM 546 O O . GLN A 1 73 ? -1.000 7.746 0.087 1.00 98.81 73 GLN A O 1
ATOM 551 N N . PRO A 1 74 ? -1.740 9.596 -0.941 1.00 98.81 74 PRO A N 1
ATOM 552 C CA . PRO A 1 74 ? -0.467 10.303 -0.823 1.00 98.81 74 PRO A CA 1
ATOM 553 C C . PRO A 1 74 ? 0.130 10.298 0.584 1.00 98.81 74 PRO A C 1
ATOM 555 O O . PRO A 1 74 ? -0.594 10.490 1.563 1.00 98.81 74 PRO A O 1
ATOM 558 N N . GLY A 1 75 ? 1.453 10.150 0.663 1.00 98.56 75 GLY A N 1
ATOM 559 C CA . GLY A 1 75 ? 2.205 10.304 1.911 1.00 98.56 75 GLY A CA 1
ATOM 560 C C . GLY A 1 75 ? 1.999 9.197 2.949 1.00 98.56 75 GLY A C 1
ATOM 561 O O . GLY A 1 75 ? 2.357 9.403 4.104 1.00 98.56 75 GLY A O 1
ATOM 562 N N . CYS A 1 76 ? 1.384 8.065 2.592 1.00 98.88 76 CYS A N 1
ATOM 563 C CA . CYS A 1 76 ? 1.240 6.947 3.528 1.00 98.88 76 CYS A CA 1
ATOM 564 C C . CYS A 1 76 ? 2.581 6.260 3.795 1.00 98.88 76 CYS A C 1
ATOM 566 O O . CYS A 1 76 ? 3.399 6.118 2.885 1.00 98.88 76 CYS A O 1
ATOM 568 N N . ASN A 1 77 ? 2.746 5.756 5.016 1.00 98.81 77 ASN A N 1
ATOM 569 C CA . ASN A 1 77 ? 3.892 4.946 5.411 1.00 98.81 77 ASN A CA 1
ATOM 570 C C . ASN A 1 77 ? 3.421 3.587 5.935 1.00 98.81 77 ASN A C 1
ATOM 572 O O . ASN A 1 77 ? 2.761 3.512 6.972 1.00 98.81 77 ASN A O 1
ATOM 576 N N . LEU A 1 78 ? 3.731 2.521 5.204 1.00 98.75 78 LEU A N 1
ATOM 577 C CA . LEU A 1 78 ? 3.373 1.152 5.552 1.00 98.75 78 LEU A CA 1
ATOM 578 C C . LEU A 1 78 ? 4.624 0.414 6.028 1.00 98.75 78 LEU A C 1
ATOM 580 O O . LEU A 1 78 ? 5.604 0.321 5.289 1.00 98.75 78 LEU A O 1
ATOM 584 N N . GLY A 1 79 ? 4.572 -0.155 7.231 1.00 98.31 79 GLY A N 1
ATOM 585 C CA . GLY A 1 79 ? 5.581 -1.095 7.712 1.00 98.31 79 GLY A CA 1
ATOM 586 C C . GLY A 1 79 ? 5.694 -2.351 6.835 1.00 98.31 79 GLY A C 1
ATOM 587 O O . GLY A 1 79 ? 4.869 -2.602 5.952 1.00 98.31 79 GLY A O 1
ATOM 588 N N . GLY A 1 80 ? 6.751 -3.131 7.063 1.00 98.31 80 GLY A N 1
ATOM 589 C CA . GLY A 1 80 ? 6.988 -4.384 6.341 1.00 98.31 80 GLY A CA 1
ATOM 590 C C . GLY A 1 80 ? 6.104 -5.536 6.815 1.00 98.31 80 GLY A C 1
ATOM 591 O O . GLY A 1 80 ? 5.443 -5.445 7.849 1.00 98.31 80 GLY A O 1
ATOM 592 N N . LEU A 1 81 ? 6.136 -6.646 6.080 1.00 98.75 81 LEU A N 1
ATOM 593 C CA . LEU A 1 81 ? 5.524 -7.932 6.428 1.00 98.75 81 LEU A CA 1
ATOM 594 C C . LEU A 1 81 ? 4.004 -7.874 6.637 1.00 98.75 81 LEU A C 1
ATOM 596 O O . LEU A 1 81 ? 3.435 -8.736 7.309 1.00 98.75 81 LEU A O 1
ATOM 600 N N . SER A 1 82 ? 3.342 -6.865 6.076 1.00 98.69 82 SER A N 1
ATOM 601 C CA . SER A 1 82 ? 1.902 -6.666 6.221 1.00 98.69 82 SER A CA 1
ATOM 602 C C . SER A 1 82 ? 1.131 -7.291 5.057 1.00 98.69 82 SER A C 1
ATOM 604 O O . SER A 1 82 ? 1.631 -7.434 3.941 1.00 98.69 82 SER A O 1
ATOM 606 N N . ARG A 1 83 ? -0.124 -7.662 5.306 1.00 98.88 83 ARG A N 1
ATOM 607 C CA . ARG A 1 83 ? -1.066 -8.160 4.300 1.00 98.88 83 ARG A CA 1
ATOM 608 C C . ARG A 1 83 ? -2.236 -7.196 4.216 1.00 98.88 83 ARG A C 1
ATOM 610 O O . ARG A 1 83 ? -3.018 -7.085 5.155 1.00 98.88 83 ARG A O 1
ATOM 617 N N . ILE A 1 84 ? -2.341 -6.499 3.095 1.00 98.88 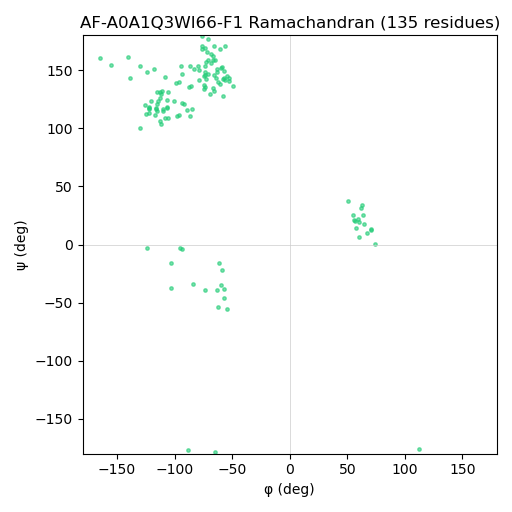84 ILE A N 1
ATOM 618 C CA . ILE A 1 84 ? -3.443 -5.593 2.794 1.00 98.88 84 ILE A CA 1
ATOM 619 C C . ILE A 1 84 ? -4.401 -6.322 1.858 1.00 98.88 84 ILE A C 1
ATOM 621 O O . ILE A 1 84 ? -3.981 -6.794 0.802 1.00 98.88 84 ILE A O 1
ATOM 625 N N . GLY A 1 85 ? -5.665 -6.433 2.254 1.00 98.75 85 GLY A N 1
ATOM 626 C CA . GLY A 1 85 ? -6.708 -7.098 1.482 1.00 98.75 85 GLY A CA 1
ATOM 627 C C . GLY A 1 85 ? -7.041 -6.412 0.156 1.00 98.75 85 GLY A C 1
ATOM 628 O O . GLY A 1 85 ? -6.450 -5.401 -0.228 1.00 98.75 85 GLY A O 1
ATOM 629 N N . GLU A 1 86 ? -8.010 -6.984 -0.546 1.00 98.62 86 GLU A N 1
ATOM 630 C CA . GLU A 1 86 ? -8.587 -6.451 -1.779 1.00 98.62 86 GLU A CA 1
ATOM 631 C C . GLU A 1 86 ? -9.483 -5.238 -1.500 1.00 98.62 86 GLU A C 1
ATOM 633 O O . GLU A 1 86 ? -10.212 -5.207 -0.505 1.00 98.62 86 GLU A O 1
ATOM 638 N N . GLY A 1 87 ? -9.454 -4.238 -2.383 1.00 98.25 87 GLY A N 1
ATOM 639 C CA . GLY A 1 87 ? -10.343 -3.075 -2.328 1.00 98.25 87 GLY A CA 1
ATOM 640 C C . GLY A 1 87 ? -10.141 -2.185 -1.097 1.00 98.25 87 GLY A C 1
ATOM 641 O O . GLY A 1 87 ? -11.018 -1.392 -0.754 1.00 98.25 87 GLY A O 1
ATOM 642 N N . VAL A 1 88 ? -9.004 -2.305 -0.410 1.00 98.81 88 VAL A N 1
ATOM 643 C CA . VAL A 1 88 ? -8.682 -1.491 0.763 1.00 98.81 88 VAL A CA 1
ATOM 644 C C . VAL A 1 88 ? -8.328 -0.078 0.325 1.00 98.81 88 VAL A C 1
ATOM 646 O O . VAL A 1 88 ? -7.534 0.131 -0.592 1.00 98.81 88 VAL A O 1
ATOM 649 N N . THR A 1 89 ? -8.861 0.922 1.023 1.00 98.81 89 THR A N 1
ATOM 650 C CA . THR A 1 89 ? -8.432 2.315 0.855 1.00 98.81 89 THR A CA 1
ATOM 651 C C . THR A 1 89 ? -7.668 2.781 2.083 1.00 98.81 89 THR A C 1
ATOM 653 O O . THR A 1 89 ? -8.232 2.901 3.167 1.00 98.81 89 THR A O 1
ATOM 656 N N . ILE A 1 90 ? -6.392 3.109 1.907 1.00 98.88 90 ILE A N 1
ATOM 657 C CA . ILE A 1 90 ? -5.557 3.715 2.944 1.00 98.88 90 ILE A CA 1
ATOM 658 C C . ILE A 1 90 ? -5.523 5.224 2.711 1.00 98.88 90 ILE A C 1
ATOM 660 O O . ILE A 1 90 ? -4.971 5.677 1.711 1.00 98.88 90 ILE A O 1
ATOM 664 N N . GLY A 1 91 ? -6.157 5.996 3.595 1.00 98.75 91 GLY A N 1
ATOM 665 C CA . GLY A 1 91 ? -6.301 7.447 3.494 1.00 98.75 91 GLY A CA 1
ATOM 666 C C . GLY A 1 91 ? -4.982 8.212 3.617 1.00 98.75 91 GLY A C 1
ATOM 667 O O . GLY A 1 91 ? -4.004 7.708 4.153 1.00 98.75 91 GLY A O 1
ATOM 668 N N . MET A 1 92 ? -4.969 9.454 3.117 1.00 98.75 92 MET A N 1
ATOM 669 C CA . MET A 1 92 ? -3.767 10.299 3.033 1.00 98.75 92 MET A CA 1
ATOM 670 C C . MET A 1 92 ? -2.986 10.354 4.345 1.00 98.75 92 MET A C 1
ATOM 672 O O . MET A 1 92 ? -3.584 10.550 5.401 1.00 98.75 92 MET A O 1
ATOM 676 N N . ALA A 1 93 ? -1.660 10.251 4.259 1.00 98.69 93 ALA A N 1
ATOM 677 C CA . ALA A 1 93 ? -0.749 10.347 5.398 1.00 98.69 93 ALA A CA 1
ATOM 678 C C . ALA A 1 93 ? -1.050 9.374 6.559 1.00 98.69 93 ALA A C 1
ATOM 680 O O . ALA A 1 93 ? -0.705 9.656 7.706 1.00 98.69 93 ALA A O 1
ATOM 681 N N . ALA A 1 94 ? -1.704 8.238 6.296 1.00 98.88 94 ALA A N 1
ATOM 682 C CA . ALA A 1 94 ? -1.853 7.191 7.300 1.00 98.88 94 ALA A CA 1
ATOM 683 C C . ALA A 1 94 ? -0.530 6.433 7.505 1.00 98.88 94 ALA A C 1
ATOM 685 O O . ALA A 1 94 ? 0.233 6.202 6.564 1.00 98.88 94 ALA A O 1
ATOM 686 N N . THR A 1 95 ? -0.279 6.029 8.747 1.00 98.88 95 THR A N 1
ATOM 687 C CA . THR A 1 95 ? 0.854 5.189 9.138 1.00 98.88 95 THR A CA 1
ATOM 688 C C . THR A 1 95 ? 0.341 3.832 9.596 1.00 98.88 95 THR A C 1
ATOM 690 O O . THR A 1 95 ? -0.506 3.753 10.485 1.00 98.88 95 THR A O 1
ATOM 693 N N . LEU A 1 96 ? 0.852 2.760 9.000 1.00 98.81 96 LEU A N 1
ATOM 694 C CA . LEU A 1 96 ? 0.578 1.383 9.402 1.00 98.81 96 LEU A CA 1
ATOM 695 C C . LEU A 1 96 ? 1.867 0.787 9.966 1.00 98.81 96 LEU A C 1
ATOM 697 O O . LEU A 1 96 ? 2.914 0.890 9.325 1.00 98.81 96 LEU A O 1
ATOM 701 N N . LEU A 1 97 ? 1.800 0.157 11.139 1.00 98.19 97 LEU A N 1
ATOM 702 C CA . LEU A 1 97 ? 2.926 -0.625 11.652 1.00 98.19 97 LEU A CA 1
ATOM 703 C C . LEU A 1 97 ? 3.221 -1.858 10.778 1.00 98.19 97 LEU A C 1
ATOM 705 O O . LEU A 1 97 ? 2.499 -2.181 9.831 1.00 98.19 97 LEU A O 1
ATOM 709 N N . GLU A 1 98 ? 4.339 -2.517 11.072 1.00 98.00 98 GLU A N 1
ATOM 710 C CA . GLU A 1 98 ? 4.712 -3.782 10.441 1.00 98.00 98 GLU A CA 1
ATOM 711 C C . GLU A 1 98 ? 3.820 -4.943 10.908 1.00 98.00 98 GLU A C 1
ATOM 713 O O . GLU A 1 98 ? 3.244 -4.898 11.996 1.00 98.00 98 GLU A O 1
ATOM 718 N N . ARG A 1 99 ? 3.769 -6.014 10.105 1.00 98.56 99 ARG A N 1
ATOM 719 C CA . ARG A 1 99 ? 3.125 -7.301 10.436 1.00 98.56 99 ARG A CA 1
ATOM 720 C C . ARG A 1 99 ? 1.620 -7.213 10.689 1.00 98.56 99 ARG A C 1
ATOM 722 O O . ARG A 1 99 ? 1.085 -7.994 11.469 1.00 98.56 99 ARG A O 1
ATOM 729 N N . LEU A 1 100 ? 0.944 -6.289 10.013 1.00 98.69 100 LEU A N 1
ATOM 730 C CA . LEU A 1 100 ? -0.499 -6.105 10.132 1.00 98.69 100 LEU A CA 1
ATOM 731 C C . LEU A 1 100 ? -1.266 -6.889 9.069 1.00 98.69 100 LEU A C 1
ATOM 733 O O . LEU A 1 100 ? -0.837 -6.987 7.919 1.00 98.69 100 LEU A O 1
ATOM 737 N N . GLN A 1 101 ? -2.449 -7.365 9.433 1.00 98.88 101 GLN A N 1
ATOM 738 C CA . GLN A 1 101 ? -3.466 -7.861 8.511 1.00 98.88 101 GLN A CA 1
ATOM 739 C C . GLN A 1 101 ? -4.601 -6.842 8.413 1.00 98.88 101 GLN A C 1
ATOM 741 O O . GLN A 1 101 ? -5.265 -6.538 9.402 1.00 98.88 101 GLN A O 1
ATOM 746 N N . ILE A 1 102 ? -4.826 -6.309 7.214 1.00 98.81 102 ILE A N 1
ATOM 747 C CA . ILE A 1 102 ? -5.925 -5.388 6.918 1.00 98.81 102 ILE A CA 1
ATOM 748 C C . ILE A 1 102 ? -6.926 -6.120 6.033 1.00 98.81 102 ILE A C 1
ATOM 750 O O . ILE A 1 102 ? -6.601 -6.483 4.903 1.00 98.81 102 ILE A O 1
ATOM 754 N N . GLY A 1 103 ? -8.130 -6.345 6.550 1.00 98.69 103 GLY A N 1
ATOM 755 C CA . GLY A 1 103 ? -9.185 -7.073 5.859 1.00 98.69 103 GLY A CA 1
ATOM 756 C C . GLY A 1 103 ? -9.690 -6.362 4.604 1.00 98.69 103 GLY A C 1
ATOM 757 O O . GLY A 1 103 ? -9.533 -5.151 4.435 1.00 98.69 103 GLY A O 1
ATOM 758 N N . ASN A 1 104 ? -10.308 -7.141 3.719 1.00 98.69 104 ASN A N 1
ATOM 759 C CA . ASN A 1 104 ? -10.825 -6.671 2.436 1.00 98.69 104 ASN A CA 1
ATOM 760 C C . ASN A 1 104 ? -11.835 -5.532 2.612 1.00 98.69 104 ASN A C 1
ATOM 762 O O . ASN A 1 104 ? -12.573 -5.493 3.594 1.00 98.69 104 ASN A O 1
ATOM 766 N N . ARG A 1 105 ? -11.897 -4.622 1.636 1.00 98.25 105 ARG A N 1
ATOM 767 C CA . ARG A 1 105 ? -12.867 -3.513 1.562 1.00 98.25 105 ARG A CA 1
ATOM 768 C C . ARG A 1 105 ? -12.845 -2.561 2.767 1.00 98.25 105 ARG A C 1
ATOM 770 O O . ARG A 1 105 ? -13.750 -1.747 2.935 1.00 98.25 105 ARG A O 1
ATOM 777 N N . SER A 1 106 ? -11.808 -2.628 3.600 1.00 98.69 106 SER A N 1
ATOM 778 C CA . SER A 1 106 ? -11.641 -1.726 4.736 1.00 98.69 106 SER A CA 1
ATOM 779 C C . SER A 1 106 ? -11.088 -0.370 4.316 1.00 98.69 106 SER A C 1
ATOM 781 O O . SER A 1 106 ? -10.387 -0.215 3.313 1.00 98.69 106 SER A O 1
ATOM 783 N N . VAL A 1 107 ? -11.400 0.641 5.120 1.00 98.81 107 VAL A N 1
ATOM 784 C CA . VAL A 1 107 ? -10.943 2.013 4.927 1.00 98.81 107 VAL A CA 1
ATOM 785 C C . VAL A 1 107 ? -10.141 2.448 6.146 1.00 98.81 107 VAL A C 1
ATOM 787 O O . VAL A 1 107 ? -10.638 2.453 7.272 1.00 98.81 107 VAL A O 1
ATOM 790 N N . ILE A 1 108 ? -8.901 2.865 5.913 1.00 98.88 108 ILE A N 1
ATOM 791 C CA . ILE A 1 108 ? -8.073 3.543 6.908 1.00 98.88 108 ILE A CA 1
ATOM 792 C C . ILE A 1 108 ? -8.261 5.047 6.714 1.00 98.88 108 ILE A C 1
ATOM 794 O O . ILE A 1 108 ? -8.013 5.577 5.631 1.00 98.88 108 ILE A O 1
ATOM 798 N N . GLY A 1 109 ? -8.711 5.755 7.746 1.00 98.75 109 GLY A N 1
ATOM 799 C CA . GLY A 1 109 ? -8.893 7.203 7.701 1.00 98.75 109 GLY A CA 1
ATOM 800 C C . GLY A 1 109 ? -7.574 7.951 7.488 1.00 98.75 109 GLY A C 1
ATOM 801 O O . GLY A 1 109 ? -6.514 7.503 7.930 1.00 98.75 109 GLY A O 1
ATOM 802 N N . ALA A 1 110 ? -7.637 9.123 6.855 1.00 98.75 110 ALA A N 1
ATOM 803 C CA . ALA A 1 110 ? -6.469 9.986 6.681 1.00 98.75 110 ALA A CA 1
ATOM 804 C C . ALA A 1 110 ? -5.808 10.335 8.030 1.00 98.75 110 ALA A C 1
ATOM 806 O O . ALA A 1 110 ? -6.499 10.542 9.027 1.00 98.75 110 ALA A O 1
ATOM 807 N N . GLY A 1 111 ? -4.474 10.379 8.053 1.00 98.62 111 GLY A N 1
ATOM 808 C CA . GLY A 1 111 ? -3.672 10.700 9.237 1.00 98.62 111 GLY A CA 1
ATOM 809 C C . GLY A 1 111 ? -3.730 9.662 10.363 1.00 98.62 111 GLY A C 1
ATOM 810 O O . GLY A 1 111 ? -3.272 9.943 11.467 1.00 98.62 111 GLY A O 1
ATOM 811 N N . SER A 1 112 ? -4.319 8.486 10.130 1.00 98.88 112 SER A N 1
ATOM 812 C CA . SER A 1 112 ? -4.482 7.479 11.184 1.00 98.88 112 SER A CA 1
ATOM 813 C C . SER A 1 112 ? -3.194 6.705 11.443 1.00 98.88 112 SER A C 1
ATOM 815 O O . SER A 1 112 ? -2.418 6.471 10.519 1.00 98.88 112 SER A O 1
ATOM 817 N N . VAL A 1 113 ? -3.004 6.250 12.682 1.00 98.88 113 VAL A N 1
ATOM 818 C CA . VAL A 1 113 ? -1.902 5.355 13.067 1.00 98.88 113 VAL A CA 1
ATOM 819 C C . VAL A 1 113 ? -2.479 3.996 13.442 1.00 98.88 113 VAL A C 1
ATOM 821 O O . VAL A 1 113 ? -3.101 3.845 14.495 1.00 98.88 113 VAL A O 1
ATOM 824 N N . VAL A 1 114 ? -2.300 3.011 12.567 1.00 98.81 114 VAL A N 1
ATOM 825 C CA . VAL A 1 114 ? -2.821 1.653 12.742 1.00 98.81 114 VAL A CA 1
ATOM 826 C C . VAL A 1 114 ? -1.788 0.814 13.484 1.00 98.81 114 VAL A C 1
ATOM 828 O O . VAL A 1 114 ? -0.688 0.585 12.983 1.00 98.81 114 VAL A O 1
ATOM 831 N N . LEU A 1 115 ? -2.156 0.376 14.688 1.00 98.62 115 LEU A N 1
ATOM 832 C CA . LEU A 1 115 ? -1.290 -0.406 15.576 1.00 98.62 115 LEU A CA 1
ATOM 833 C C . LEU A 1 115 ? -1.628 -1.903 15.593 1.00 98.62 115 LEU A C 1
ATOM 835 O O . LEU A 1 115 ? -0.836 -2.700 16.091 1.00 98.62 115 LEU A O 1
ATOM 839 N N . HIS A 1 116 ? -2.810 -2.276 15.103 1.00 98.50 116 HIS A N 1
ATOM 840 C CA . HIS A 1 116 ? -3.374 -3.619 15.223 1.00 98.50 116 HIS A CA 1
ATOM 841 C C . HIS A 1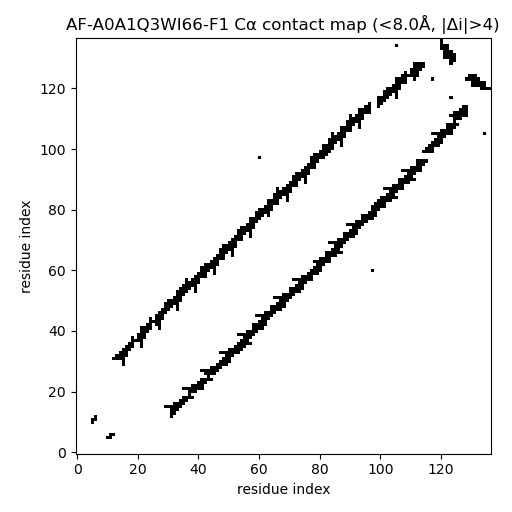 116 ? -4.074 -4.027 13.930 1.00 98.50 116 HIS A C 1
ATOM 843 O O . HIS A 1 116 ? -4.426 -3.166 13.119 1.00 98.50 116 HIS A O 1
ATOM 849 N N . ASP A 1 117 ? -4.287 -5.333 13.771 1.00 98.81 117 ASP A N 1
ATOM 850 C CA . ASP A 1 117 ? -5.044 -5.896 12.657 1.00 98.81 117 ASP A CA 1
ATOM 851 C C . ASP A 1 117 ? -6.422 -5.233 12.535 1.00 98.81 117 ASP A C 1
ATOM 853 O O . ASP A 1 117 ? -7.076 -4.883 13.524 1.00 98.81 117 ASP A O 1
ATOM 857 N N . VAL A 1 118 ? -6.856 -5.053 11.292 1.00 98.75 118 VAL A N 1
ATOM 858 C CA . VAL A 1 118 ? -8.120 -4.407 10.947 1.00 98.75 118 VAL A CA 1
ATOM 859 C C . VAL A 1 118 ? -9.013 -5.459 10.297 1.00 98.75 118 VAL A C 1
ATOM 861 O O . VAL A 1 118 ? -8.597 -6.050 9.300 1.00 98.75 118 VAL A O 1
ATOM 864 N N . PRO A 1 119 ? -10.230 -5.702 10.819 1.00 98.44 119 PRO A N 1
ATOM 865 C CA . PRO A 1 119 ? -11.202 -6.585 10.179 1.00 98.44 119 PRO A CA 1
ATOM 866 C C . PRO A 1 119 ? -11.531 -6.162 8.743 1.00 98.44 119 PRO A C 1
ATOM 868 O O . PRO A 1 119 ? -11.142 -5.087 8.292 1.00 98.44 119 PRO A O 1
ATOM 871 N N . GLU A 1 120 ? -12.261 -6.998 8.015 1.00 98.44 120 GLU A N 1
ATOM 872 C CA . GLU A 1 120 ? -12.821 -6.613 6.717 1.00 98.44 120 GLU A CA 1
ATOM 873 C C . GLU A 1 120 ? -13.994 -5.637 6.861 1.00 98.44 120 GLU A C 1
ATOM 875 O O . GLU A 1 120 ? -14.629 -5.569 7.914 1.00 98.44 120 GLU A O 1
ATOM 880 N N . ALA A 1 121 ? -14.254 -4.880 5.794 1.00 98.25 121 ALA A N 1
ATOM 881 C CA . ALA A 1 121 ? -15.383 -3.971 5.643 1.00 98.25 121 ALA A CA 1
ATOM 882 C C . ALA A 1 121 ? -15.584 -2.993 6.818 1.00 98.25 121 ALA A C 1
ATOM 884 O O . ALA A 1 121 ? -16.709 -2.653 7.167 1.00 98.25 121 ALA A O 1
ATOM 885 N N . VAL A 1 122 ? -14.510 -2.474 7.422 1.00 98.62 122 VAL A N 1
ATOM 886 C CA . VAL A 1 122 ? -14.600 -1.451 8.483 1.00 98.62 122 VAL A CA 1
ATOM 887 C C . VAL A 1 122 ? -13.930 -0.148 8.082 1.00 98.62 122 VAL A C 1
ATOM 889 O O . VAL A 1 122 ? -12.934 -0.120 7.364 1.00 98.62 122 VAL A O 1
ATOM 892 N N . LEU A 1 123 ? -14.433 0.957 8.629 1.00 98.69 123 LEU A N 1
ATOM 893 C CA . LEU A 1 123 ? -13.682 2.203 8.721 1.00 98.69 123 LEU A CA 1
ATOM 894 C C . LEU A 1 123 ? -12.948 2.244 10.062 1.00 98.69 123 LEU A C 1
ATOM 896 O O . LEU A 1 123 ? -13.601 2.265 11.108 1.00 98.69 123 LEU A O 1
ATOM 900 N N . VAL A 1 124 ? -11.621 2.355 10.042 1.00 98.81 124 VAL A N 1
ATOM 901 C CA . VAL A 1 124 ? -10.816 2.713 11.223 1.00 98.81 124 VAL A CA 1
ATOM 902 C C . VAL A 1 124 ? -10.258 4.122 11.075 1.00 98.81 124 VAL A C 1
ATOM 904 O O . VAL A 1 124 ? -9.906 4.541 9.974 1.00 98.81 124 VAL A O 1
ATOM 907 N N . ALA A 1 125 ? -10.172 4.877 12.170 1.00 98.75 125 ALA A N 1
ATOM 908 C CA . ALA A 1 125 ? -9.551 6.201 12.149 1.00 98.75 125 ALA A CA 1
ATOM 909 C C . ALA A 1 125 ? -9.006 6.635 13.516 1.00 98.75 125 ALA A C 1
ATOM 911 O O . ALA A 1 125 ? -9.535 6.228 14.555 1.00 98.75 125 ALA A O 1
ATOM 912 N N . GLY A 1 126 ? -8.009 7.522 13.507 1.00 98.50 126 GLY A N 1
ATOM 913 C CA . GLY A 1 126 ? -7.455 8.176 14.699 1.00 98.50 126 GLY A CA 1
ATOM 914 C C . GLY A 1 126 ? -6.019 7.770 15.036 1.00 98.50 126 GLY A C 1
ATOM 915 O O . GLY A 1 126 ? -5.374 7.027 14.296 1.00 98.50 126 GLY A O 1
ATOM 916 N N . ILE A 1 127 ? -5.527 8.282 16.167 1.00 98.44 127 ILE A N 1
ATOM 917 C CA . ILE A 1 127 ? -4.209 7.977 16.736 1.00 98.44 127 ILE A CA 1
ATOM 918 C C . ILE A 1 127 ? -4.414 7.620 18.222 1.00 98.44 127 ILE A C 1
ATOM 920 O O . ILE A 1 127 ? -4.597 8.530 19.032 1.00 98.44 127 ILE A O 1
ATOM 924 N N . PRO A 1 128 ? -4.430 6.328 18.595 1.00 98.12 128 PRO A N 1
ATOM 925 C CA . PRO A 1 128 ? -4.395 5.166 17.705 1.00 98.12 128 PRO A CA 1
ATOM 926 C C . PRO A 1 128 ? -5.685 5.014 16.882 1.00 98.12 128 PRO A C 1
ATOM 928 O O . PRO A 1 128 ? -6.751 5.511 17.257 1.00 98.12 128 PRO A O 1
ATOM 931 N N . ALA A 1 129 ? -5.586 4.331 15.743 1.00 98.56 129 ALA A N 1
ATOM 932 C CA . ALA A 1 129 ? -6.731 4.052 14.889 1.00 98.56 129 ALA A CA 1
ATOM 933 C C . ALA A 1 129 ? -7.673 3.058 15.575 1.00 98.56 129 ALA A C 1
ATOM 935 O O . ALA A 1 129 ? -7.252 1.992 16.018 1.00 98.56 129 ALA A O 1
ATOM 936 N N . VAL A 1 130 ? -8.960 3.398 15.629 1.00 98.62 130 VAL A N 1
ATOM 937 C CA . VAL A 1 130 ? -10.015 2.529 16.168 1.00 98.62 130 VAL A CA 1
ATOM 938 C C . VAL A 1 130 ? -11.170 2.432 15.183 1.00 98.62 130 VAL A C 1
ATOM 940 O O . VAL A 1 130 ? -11.399 3.362 14.403 1.00 98.62 130 VAL A O 1
ATOM 943 N N . ILE A 1 131 ? -11.913 1.325 15.235 1.00 98.62 131 ILE A N 1
ATOM 944 C CA . ILE A 1 131 ? -13.109 1.118 14.413 1.00 98.62 131 ILE A CA 1
ATOM 945 C C . ILE A 1 131 ? -14.117 2.238 14.694 1.00 98.62 131 ILE A C 1
ATOM 947 O O . ILE A 1 131 ? -14.453 2.524 15.843 1.00 98.62 131 ILE A O 1
ATOM 951 N N . LYS A 1 132 ? -14.583 2.893 13.630 1.00 98.38 132 LYS A N 1
ATOM 952 C CA . LYS A 1 132 ? -15.597 3.954 13.667 1.00 98.38 132 LYS A CA 1
ATOM 953 C C . LYS A 1 132 ? -16.960 3.458 13.221 1.00 98.38 132 LYS A C 1
ATOM 955 O O . LYS A 1 132 ? -17.964 3.893 13.772 1.00 98.38 132 LYS A O 1
ATOM 960 N N . LYS A 1 133 ? -16.994 2.581 12.218 1.00 96.56 133 LYS A N 1
ATOM 961 C CA . LYS A 1 133 ? -18.218 1.937 11.735 1.00 96.56 133 LYS A CA 1
ATOM 962 C C . LYS A 1 133 ? -17.898 0.737 10.854 1.00 96.56 133 LYS A C 1
ATOM 964 O O . LYS A 1 133 ? -16.810 0.663 10.282 1.00 96.56 133 LYS A O 1
ATOM 969 N N . GLN A 1 134 ? -18.892 -0.128 10.711 1.00 97.38 134 GLN A N 1
ATOM 970 C CA . GLN A 1 134 ? -18.958 -1.094 9.624 1.00 97.38 134 GLN A CA 1
ATOM 971 C C . GLN A 1 134 ? -19.316 -0.381 8.315 1.00 97.38 134 GLN A C 1
ATOM 973 O O . GLN A 1 134 ? -20.046 0.618 8.308 1.00 97.38 134 GLN A O 1
ATOM 978 N N . LEU A 1 135 ? -18.760 -0.871 7.220 1.00 95.12 135 LEU A N 1
ATOM 979 C CA . LEU A 1 135 ? -19.077 -0.493 5.854 1.00 95.12 135 LEU A CA 1
ATOM 980 C C . LEU A 1 135 ? -20.039 -1.551 5.308 1.00 95.12 135 LEU A C 1
ATOM 982 O O . LEU A 1 135 ? -19.900 -2.732 5.609 1.00 95.12 135 LEU A O 1
ATOM 986 N N . ALA A 1 136 ? -21.056 -1.112 4.573 1.00 86.44 136 ALA A N 1
ATOM 987 C CA . ALA A 1 136 ? -21.906 -2.041 3.839 1.00 86.44 136 ALA A CA 1
ATOM 988 C C . ALA A 1 136 ? -21.140 -2.577 2.619 1.00 86.44 136 ALA A C 1
ATOM 990 O O . ALA A 1 136 ? -20.245 -1.885 2.122 1.00 86.44 136 ALA A O 1
ATOM 991 N N . ASP A 1 137 ? -21.505 -3.781 2.174 1.00 62.22 137 ASP A N 1
ATOM 992 C CA . ASP A 1 137 ? -21.027 -4.363 0.914 1.00 62.22 137 ASP A CA 1
ATOM 993 C C . ASP A 1 137 ? -21.445 -3.531 -0.312 1.00 62.22 137 ASP A C 1
ATOM 995 O O . ASP A 1 137 ? -22.557 -2.944 -0.299 1.00 62.22 137 ASP A O 1
#

Secondary structure (DSSP, 8-state):
-HHHHHHHHH------EE-TTSEE-TT-EE-TT-EE-TT-EE-TT-EE-TT-EE-TT-EE-TT-EE-TT-EE-TT-EE-SS-EE-TT-EE-TT-EE-TT-EE-TT-EEPTT-EE-S-B-TTEEEEETTEEEEEEPP-

Radius of gyration: 14.53 Å; Cα contacts (8 Å, |Δi|>4): 436; chains: 1; bounding box: 36×22×44 Å